Protein AF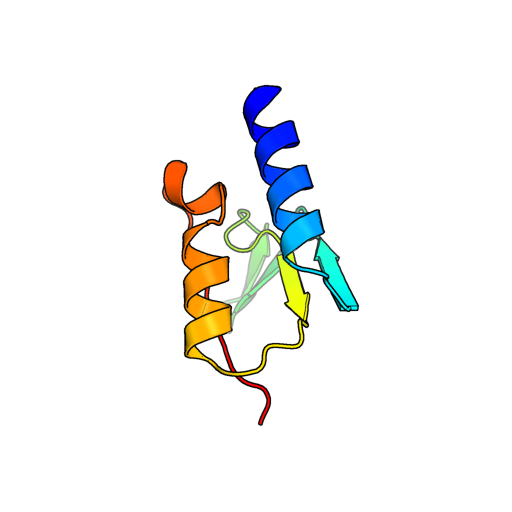-A0A1M3LXS1-F1 (afdb_monomer)

Solvent-accessible surface area (backbone atoms only — not comparable to full-atom values): 5096 Å² total; per-residue (Å²): 112,72,68,60,57,52,53,45,53,54,45,52,64,73,56,61,59,78,45,77,46,82,48,80,74,62,68,40,77,56,99,89,48,76,46,76,39,88,65,95,61,58,55,52,73,47,60,91,61,99,41,72,66,58,47,49,59,55,54,74,64,40,65,52,52,84,76,77,46,85,80,88,87,78,83,89,130

Radius of gyration: 14.32 Å; Cα contacts (8 Å, |Δi|>4): 68; chains: 1; bounding box: 26×40×28 Å

Structure (mmCIF, N/CA/C/O backbone):
data_AF-A0A1M3LXS1-F1
#
_entry.id   AF-A0A1M3LXS1-F1
#
loop_
_atom_site.group_PDB
_atom_site.id
_atom_site.type_symbol
_atom_site.label_atom_id
_atom_site.label_alt_id
_atom_site.label_comp_id
_atom_site.label_asym_id
_atom_site.label_entity_id
_atom_site.label_seq_id
_atom_site.pdbx_PDB_ins_code
_atom_site.Cartn_x
_atom_site.Cartn_y
_atom_site.Cartn_z
_atom_site.occupancy
_atom_site.B_iso_or_equiv
_atom_site.auth_seq_id
_atom_site.auth_comp_id
_atom_site.auth_asym_id
_atom_site.auth_atom_id
_atom_site.pdbx_PDB_model_num
ATOM 1 N N . MET A 1 1 ? 12.514 3.653 -14.943 1.00 53.56 1 MET A N 1
ATOM 2 C CA . MET A 1 1 ? 13.302 2.893 -15.940 1.00 53.56 1 MET A CA 1
ATOM 3 C C . MET A 1 1 ? 12.608 1.572 -16.243 1.00 53.56 1 MET A C 1
ATOM 5 O O . MET A 1 1 ? 11.729 1.178 -15.486 1.00 53.56 1 MET A O 1
ATOM 9 N N . GLU A 1 2 ? 12.940 0.934 -17.361 1.00 59.00 2 GLU A N 1
ATOM 10 C CA . GLU A 1 2 ? 12.287 -0.281 -17.869 1.00 59.00 2 GLU A CA 1
ATOM 11 C C . GLU A 1 2 ? 12.390 -1.482 -16.910 1.00 59.00 2 GLU A C 1
ATOM 13 O O . GLU A 1 2 ? 11.398 -2.183 -16.719 1.00 59.00 2 GLU A O 1
ATOM 18 N N . GLU A 1 3 ? 13.507 -1.610 -16.185 1.00 58.69 3 GLU A N 1
ATOM 19 C CA . GLU A 1 3 ? 13.697 -2.595 -15.104 1.00 58.69 3 GLU A CA 1
ATOM 20 C C . GLU A 1 3 ? 12.645 -2.495 -13.988 1.00 58.69 3 GLU A C 1
ATOM 22 O O . GLU A 1 3 ? 12.163 -3.517 -13.503 1.00 58.69 3 GLU A O 1
ATOM 27 N N . ASN A 1 4 ? 12.201 -1.282 -13.635 1.00 66.81 4 ASN A N 1
ATOM 28 C CA . ASN A 1 4 ? 11.189 -1.099 -12.589 1.00 66.81 4 ASN A CA 1
ATOM 29 C C . ASN A 1 4 ? 9.825 -1.674 -13.017 1.00 66.81 4 ASN A C 1
ATOM 31 O O . ASN A 1 4 ? 9.094 -2.240 -12.214 1.00 66.81 4 ASN A O 1
ATOM 35 N N . ARG A 1 5 ? 9.493 -1.597 -14.314 1.00 71.81 5 ARG A N 1
ATOM 36 C C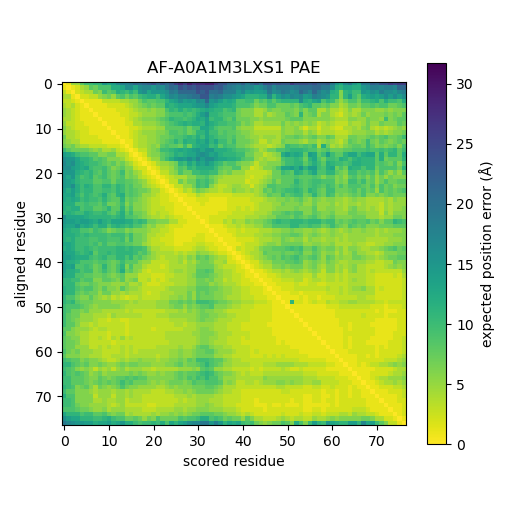A . ARG A 1 5 ? 8.228 -2.138 -14.840 1.00 71.81 5 ARG A CA 1
ATOM 37 C C . ARG A 1 5 ? 8.220 -3.664 -14.874 1.00 71.81 5 ARG A C 1
ATOM 39 O O . ARG A 1 5 ? 7.168 -4.258 -14.658 1.00 71.81 5 ARG A O 1
ATOM 46 N N . ALA A 1 6 ? 9.364 -4.291 -15.145 1.00 78.94 6 ALA A N 1
ATOM 47 C CA . ALA A 1 6 ? 9.485 -5.746 -15.142 1.00 78.94 6 ALA A CA 1
ATOM 48 C C . ALA A 1 6 ? 9.358 -6.317 -13.721 1.00 78.94 6 ALA A C 1
ATOM 50 O O . ALA A 1 6 ? 8.565 -7.233 -13.510 1.00 78.94 6 ALA A O 1
ATOM 51 N N . ALA A 1 7 ? 10.057 -5.721 -12.747 1.00 77.69 7 ALA A N 1
ATOM 52 C CA . ALA A 1 7 ? 9.944 -6.099 -11.337 1.00 77.69 7 ALA A CA 1
ATOM 53 C C . ALA A 1 7 ? 8.506 -5.942 -10.817 1.00 77.69 7 ALA A C 1
ATOM 55 O O . ALA A 1 7 ? 7.983 -6.831 -10.151 1.00 77.69 7 ALA A O 1
ATOM 56 N N . TRP A 1 8 ? 7.837 -4.850 -11.197 1.00 75.19 8 TRP A N 1
ATOM 57 C CA . TRP A 1 8 ? 6.450 -4.592 -10.814 1.00 75.19 8 TRP A CA 1
ATOM 58 C C . TRP A 1 8 ? 5.470 -5.627 -11.380 1.00 75.19 8 TRP A C 1
ATOM 60 O O . TRP A 1 8 ? 4.615 -6.133 -10.660 1.00 75.19 8 TRP A O 1
ATOM 70 N N . ARG A 1 9 ? 5.631 -6.019 -12.651 1.00 76.31 9 ARG A N 1
ATOM 71 C CA . ARG A 1 9 ? 4.811 -7.079 -13.264 1.00 76.31 9 ARG A CA 1
ATOM 72 C C . ARG A 1 9 ? 5.032 -8.443 -12.615 1.00 76.31 9 ARG A C 1
ATOM 74 O O . ARG A 1 9 ? 4.066 -9.168 -12.412 1.00 76.31 9 ARG A O 1
ATOM 81 N N . ALA A 1 10 ? 6.283 -8.790 -12.313 1.00 82.00 10 ALA A N 1
ATOM 82 C CA . ALA A 1 10 ? 6.609 -10.056 -11.663 1.00 82.00 10 ALA A CA 1
ATOM 83 C C . ALA A 1 10 ? 6.016 -10.130 -10.250 1.00 82.00 10 ALA A C 1
ATOM 85 O O . ALA A 1 10 ? 5.446 -11.153 -9.882 1.00 82.00 10 ALA A O 1
ATOM 86 N N . TRP A 1 11 ? 6.099 -9.032 -9.493 1.00 82.06 11 TRP A N 1
ATOM 87 C CA . TRP A 1 11 ? 5.501 -8.945 -8.165 1.00 82.06 11 TRP A CA 1
ATOM 88 C C . TRP A 1 11 ? 3.971 -9.050 -8.219 1.00 82.06 11 TRP A C 1
ATOM 90 O O . TRP A 1 11 ? 3.422 -9.900 -7.531 1.00 82.06 11 TRP A O 1
ATOM 100 N N . ASN A 1 12 ? 3.286 -8.316 -9.105 1.00 77.62 12 ASN A N 1
ATOM 101 C CA . ASN A 1 12 ? 1.825 -8.438 -9.256 1.00 77.62 12 ASN A CA 1
ATOM 102 C C . ASN A 1 12 ? 1.380 -9.853 -9.658 1.00 77.62 12 ASN A C 1
ATOM 104 O O . ASN A 1 12 ? 0.358 -10.336 -9.185 1.00 77.62 12 ASN A O 1
ATOM 108 N N . ALA A 1 13 ? 2.140 -10.534 -10.522 1.00 80.19 13 ALA A N 1
ATOM 109 C CA . ALA A 1 13 ? 1.832 -11.912 -10.899 1.00 80.19 13 ALA A CA 1
ATOM 110 C C . ALA A 1 13 ? 1.962 -12.880 -9.710 1.00 80.19 13 ALA A C 1
ATOM 112 O O . ALA A 1 13 ? 1.167 -13.808 -9.591 1.00 80.19 13 ALA A O 1
ATOM 113 N N . ALA A 1 14 ? 2.946 -12.658 -8.832 1.00 79.50 14 ALA A N 1
ATOM 114 C CA . ALA A 1 14 ? 3.128 -13.437 -7.609 1.00 79.50 14 ALA A CA 1
ATOM 115 C C . ALA A 1 14 ? 2.104 -13.087 -6.520 1.00 79.50 14 ALA A C 1
ATOM 117 O O . ALA A 1 14 ? 1.797 -13.935 -5.691 1.00 79.50 14 ALA A O 1
ATOM 118 N N . LEU A 1 15 ? 1.585 -11.857 -6.531 1.00 80.75 15 LEU A N 1
ATOM 119 C CA . LEU A 1 15 ? 0.563 -11.386 -5.602 1.00 80.75 15 LEU A CA 1
ATOM 120 C C . LEU A 1 15 ? -0.778 -12.112 -5.800 1.00 80.75 15 LEU A C 1
ATOM 122 O O . LEU A 1 15 ? -1.552 -12.184 -4.858 1.00 80.75 15 LEU A O 1
ATOM 126 N N . GLN A 1 16 ? -1.036 -12.640 -7.006 1.00 75.19 16 GLN A N 1
ATOM 127 C CA . GLN A 1 16 ? -2.291 -13.315 -7.374 1.00 75.19 16 GLN A CA 1
ATOM 128 C C . GLN A 1 16 ? -3.532 -12.492 -6.991 1.00 75.19 16 GLN A C 1
ATOM 130 O O . GLN A 1 16 ? -4.479 -12.999 -6.410 1.00 75.19 16 GLN A O 1
ATOM 135 N N . GLU A 1 17 ? -3.492 -11.200 -7.311 1.00 70.56 17 GLU A N 1
ATOM 136 C CA . GLU A 1 17 ? -4.511 -10.221 -6.936 1.00 70.56 17 GLU A CA 1
ATOM 137 C C . GLU A 1 17 ? -5.914 -10.594 -7.439 1.00 70.56 17 GLU A C 1
ATOM 139 O O . GLU A 1 17 ? -6.138 -10.682 -8.648 1.00 70.56 17 GLU A O 1
ATOM 144 N N . ASP A 1 18 ? -6.862 -10.750 -6.510 1.00 66.12 18 ASP A N 1
ATOM 145 C CA . ASP A 1 18 ? -8.275 -10.991 -6.829 1.00 66.12 18 ASP A CA 1
ATOM 146 C C . ASP A 1 18 ? -8.952 -9.710 -7.321 1.00 66.12 18 ASP A C 1
ATOM 148 O O . ASP A 1 18 ? -9.780 -9.724 -8.239 1.00 66.12 18 ASP A O 1
ATOM 152 N N . TYR A 1 19 ? -8.582 -8.574 -6.720 1.00 70.19 19 TYR A N 1
ATOM 153 C CA . TYR A 1 19 ? -9.065 -7.259 -7.117 1.00 70.19 19 TYR A CA 1
ATOM 154 C C . TYR A 1 19 ? -8.048 -6.153 -6.819 1.00 70.19 19 TYR A C 1
ATOM 156 O O . TYR A 1 19 ? -7.687 -5.919 -5.664 1.00 70.19 19 TYR A O 1
ATOM 164 N N . GLY A 1 20 ? -7.638 -5.440 -7.870 1.00 75.69 20 GLY A N 1
ATOM 165 C CA . GLY A 1 20 ? -6.692 -4.330 -7.797 1.00 75.69 20 GLY A CA 1
ATOM 166 C C . GLY A 1 20 ? -7.292 -2.991 -8.189 1.00 75.69 20 GLY A C 1
ATOM 167 O O . GLY A 1 20 ? -7.966 -2.858 -9.211 1.00 75.69 20 GLY A O 1
ATOM 168 N N . ILE A 1 21 ? -6.997 -1.964 -7.395 1.00 78.75 21 ILE A N 1
ATOM 169 C CA . ILE A 1 21 ? -7.297 -0.567 -7.706 1.00 78.75 21 ILE A CA 1
ATOM 170 C C . ILE A 1 21 ? -5.984 0.132 -8.031 1.00 78.75 21 ILE A C 1
ATOM 172 O O . ILE A 1 21 ? -5.112 0.261 -7.176 1.00 78.75 21 ILE A O 1
ATOM 176 N N . HIS A 1 22 ? -5.858 0.654 -9.248 1.00 79.25 22 HIS A N 1
ATOM 177 C CA . HIS A 1 22 ? -4.750 1.531 -9.622 1.00 79.25 22 HIS A CA 1
ATOM 178 C C . HIS A 1 22 ? -5.172 2.995 -9.478 1.00 79.25 22 HIS A C 1
ATOM 180 O O . HIS A 1 22 ? -6.164 3.419 -10.070 1.00 79.25 22 HIS A O 1
ATOM 186 N N . ALA A 1 23 ? -4.406 3.777 -8.717 1.00 80.12 23 ALA A N 1
ATOM 187 C CA . ALA A 1 23 ? -4.681 5.191 -8.488 1.00 80.12 23 ALA A CA 1
ATOM 188 C C . ALA A 1 23 ? -3.676 6.080 -9.236 1.00 80.12 23 ALA A C 1
ATOM 190 O O . ALA A 1 23 ? -2.458 5.910 -9.134 1.00 80.12 23 ALA A O 1
ATOM 191 N N . ALA A 1 24 ? -4.188 7.065 -9.977 1.00 79.81 24 ALA A N 1
ATOM 192 C CA . ALA A 1 24 ? -3.387 8.098 -10.628 1.00 79.81 24 ALA A CA 1
ATOM 193 C C . ALA A 1 24 ? -4.120 9.447 -10.590 1.00 79.81 24 ALA A C 1
ATOM 195 O O . ALA A 1 24 ? -5.209 9.585 -11.144 1.00 79.81 24 ALA A O 1
ATOM 196 N N . GLY A 1 25 ? -3.501 10.451 -9.961 1.00 83.50 25 GLY A N 1
ATOM 197 C CA . GLY A 1 25 ? -4.128 11.757 -9.737 1.00 83.50 25 GLY A CA 1
ATOM 198 C C . GLY A 1 25 ? -5.296 11.691 -8.745 1.00 83.50 25 GLY A C 1
ATOM 199 O O . GLY A 1 25 ? -5.416 10.735 -7.985 1.00 83.50 25 GLY A O 1
ATOM 200 N N . GLY A 1 26 ? -6.143 12.722 -8.739 1.00 89.56 26 GLY A N 1
ATOM 201 C CA . GLY A 1 26 ? -7.326 12.802 -7.876 1.00 89.56 26 GLY A CA 1
ATOM 202 C C . GLY A 1 26 ? -7.327 14.027 -6.965 1.00 89.56 26 GLY A C 1
ATOM 203 O O . GLY A 1 26 ? -6.614 15.003 -7.213 1.00 89.56 26 GLY A O 1
ATOM 204 N N . LYS A 1 27 ? -8.151 13.974 -5.916 1.00 93.75 27 LYS A N 1
ATOM 205 C CA . LYS A 1 27 ? -8.254 15.015 -4.890 1.00 93.75 27 LYS A CA 1
ATOM 206 C C . LYS A 1 27 ? -8.020 14.418 -3.507 1.00 93.75 27 LYS A C 1
ATOM 208 O O . LYS A 1 27 ? -8.511 13.329 -3.226 1.00 93.75 27 LYS A O 1
ATOM 213 N N . LEU A 1 28 ? -7.313 15.148 -2.652 1.00 92.62 28 LEU A N 1
ATOM 214 C CA . LEU A 1 28 ? -7.277 14.897 -1.216 1.00 92.62 28 LEU A CA 1
ATOM 215 C C . LEU A 1 28 ? -8.416 15.687 -0.568 1.00 92.62 28 LEU A C 1
ATOM 217 O O . LEU A 1 28 ? -8.540 16.888 -0.803 1.00 92.62 28 LEU A O 1
ATOM 221 N N . VAL A 1 29 ? -9.245 15.016 0.229 1.00 94.81 29 VAL A N 1
ATOM 222 C CA . VAL A 1 29 ? -10.338 15.633 0.991 1.00 94.81 29 VAL A CA 1
ATOM 223 C C . VAL A 1 29 ? -10.027 15.486 2.474 1.00 94.81 29 VAL A C 1
ATOM 225 O O . VAL A 1 29 ? -9.825 14.373 2.955 1.00 94.81 29 VAL A O 1
ATOM 228 N N . THR A 1 30 ? -9.999 16.600 3.199 1.00 94.25 30 THR A N 1
ATOM 229 C CA . THR A 1 30 ? -9.832 16.647 4.656 1.00 94.25 30 THR A CA 1
ATOM 230 C C . THR A 1 30 ? -10.936 17.497 5.282 1.00 94.25 30 THR A C 1
ATOM 232 O O . THR A 1 30 ? -11.752 18.096 4.578 1.00 94.25 30 THR A O 1
ATOM 235 N N . ALA A 1 31 ? -10.962 17.581 6.616 1.00 96.31 31 ALA A N 1
ATOM 236 C CA . ALA A 1 31 ? -11.844 18.517 7.313 1.00 96.31 31 ALA A CA 1
ATOM 237 C C . ALA A 1 31 ? -11.555 19.989 6.948 1.00 96.31 31 ALA A C 1
ATOM 239 O O . ALA A 1 31 ? -12.461 20.817 6.998 1.00 96.31 31 ALA A O 1
ATOM 240 N N . ASP A 1 32 ? -10.318 20.295 6.544 1.00 96.38 32 ASP A N 1
ATOM 241 C CA . ASP A 1 32 ? -9.852 21.653 6.250 1.00 96.38 32 ASP A CA 1
ATOM 242 C C . ASP A 1 32 ? -10.052 22.058 4.778 1.00 96.38 32 ASP A C 1
ATOM 244 O O . ASP A 1 32 ? -9.935 23.237 4.441 1.00 96.38 32 ASP A O 1
ATOM 248 N N . GLY A 1 33 ? -10.367 21.108 3.886 1.00 96.56 33 GLY A N 1
ATOM 249 C CA . GLY A 1 33 ? -10.701 21.408 2.495 1.00 96.56 33 GLY A CA 1
ATOM 250 C C . GLY A 1 33 ? -10.383 20.303 1.490 1.00 96.56 33 GLY A C 1
ATOM 251 O O . GLY A 1 33 ? -10.207 19.135 1.831 1.00 96.56 33 GLY A O 1
ATOM 252 N N . VAL A 1 34 ? -10.334 20.702 0.215 1.00 97.56 34 VAL A N 1
ATOM 253 C CA . VAL A 1 34 ? -10.064 19.822 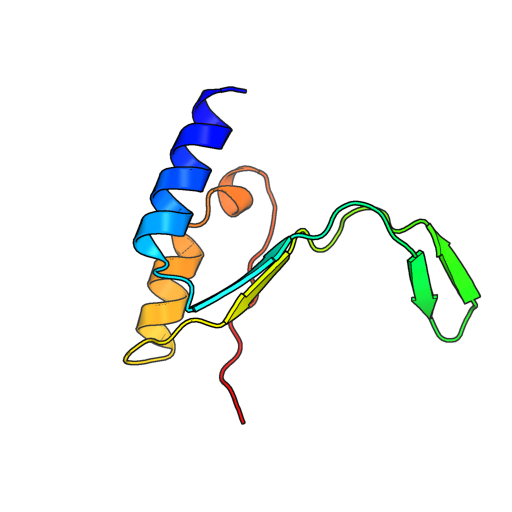-0.929 1.00 97.56 34 VAL A CA 1
ATOM 254 C C . VAL A 1 34 ? -8.858 20.344 -1.707 1.00 97.56 34 VAL A C 1
ATOM 256 O O . VAL A 1 34 ? -8.849 21.502 -2.123 1.00 97.56 34 VAL A O 1
ATOM 259 N N . SER A 1 35 ? -7.860 19.495 -1.942 1.00 95.94 35 SER A N 1
ATOM 260 C CA . SER A 1 35 ? -6.642 19.822 -2.696 1.00 95.94 35 SER A CA 1
ATOM 261 C C . SER A 1 35 ? -6.322 18.762 -3.753 1.00 95.94 35 SER A C 1
ATOM 263 O O . SER A 1 35 ? -6.978 17.722 -3.828 1.00 95.94 35 SER A O 1
ATOM 265 N N . ASP A 1 36 ? -5.350 19.039 -4.624 1.00 95.38 36 ASP A N 1
ATOM 266 C CA . ASP A 1 36 ? -4.863 18.044 -5.579 1.00 95.38 36 ASP A CA 1
ATOM 267 C C . ASP A 1 36 ? -4.123 16.922 -4.865 1.00 95.38 36 ASP A C 1
ATOM 269 O O . ASP A 1 36 ? -3.308 17.149 -3.972 1.00 95.38 36 ASP A O 1
ATOM 273 N N . TYR A 1 37 ? -4.406 15.698 -5.292 1.00 90.31 37 TYR A N 1
ATOM 274 C CA . TYR A 1 37 ? -3.734 14.538 -4.756 1.00 90.31 37 TYR A CA 1
ATOM 275 C C . TYR A 1 37 ? -2.281 14.453 -5.229 1.00 90.31 37 TYR A C 1
ATOM 277 O O . TYR A 1 37 ? -2.008 14.455 -6.431 1.00 90.31 37 TYR A O 1
ATOM 285 N N . THR A 1 38 ? -1.349 14.322 -4.287 1.00 88.62 38 THR A N 1
ATOM 286 C CA . THR A 1 38 ? 0.099 14.363 -4.550 1.00 88.62 38 THR A CA 1
ATOM 287 C C . THR A 1 38 ? 0.729 12.996 -4.814 1.00 88.62 38 THR A C 1
ATOM 289 O O . THR A 1 38 ? 1.902 12.926 -5.180 1.00 88.62 38 THR A O 1
ATOM 292 N N . GLY A 1 39 ? -0.052 11.912 -4.741 1.00 83.50 39 GLY A N 1
ATOM 293 C CA . GLY A 1 39 ? 0.392 10.575 -5.144 1.00 83.50 39 GLY A CA 1
ATOM 294 C C . GLY A 1 39 ? 0.919 9.689 -4.016 1.00 83.50 39 GLY A C 1
ATOM 295 O O . GLY A 1 39 ? 1.753 8.824 -4.295 1.00 83.50 39 GLY A O 1
ATOM 296 N N . AS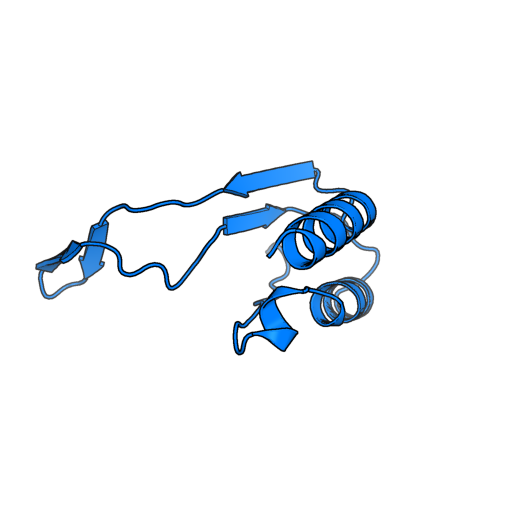P A 1 40 ? 0.438 9.895 -2.790 1.00 82.19 40 ASP A N 1
ATOM 297 C CA . ASP A 1 40 ? 0.877 9.189 -1.572 1.00 82.19 40 ASP A CA 1
ATOM 298 C C . ASP A 1 40 ? 0.504 7.686 -1.558 1.00 82.19 40 ASP A C 1
ATOM 300 O O . ASP A 1 40 ? 1.174 6.862 -0.952 1.00 82.19 40 ASP A O 1
ATOM 304 N N . VAL A 1 41 ? -0.539 7.311 -2.291 1.00 84.94 41 VAL A N 1
ATOM 305 C CA . VAL A 1 41 ? -1.145 5.985 -2.473 1.00 84.94 41 VAL A CA 1
ATOM 306 C C . VAL A 1 41 ? -1.259 5.773 -3.977 1.00 84.94 41 VAL A C 1
ATOM 308 O O . VAL A 1 41 ? -1.824 6.578 -4.722 1.00 84.94 41 VAL A O 1
ATOM 311 N N . ARG A 1 42 ? -0.671 4.677 -4.447 1.00 83.69 42 ARG A N 1
ATOM 312 C CA . ARG A 1 42 ? -0.631 4.324 -5.875 1.00 83.69 42 ARG A CA 1
ATOM 313 C C . ARG A 1 42 ? -1.636 3.245 -6.250 1.00 83.69 42 ARG A C 1
ATOM 315 O O . ARG A 1 42 ? -1.871 3.009 -7.433 1.00 83.69 42 ARG A O 1
ATOM 322 N N . GLY A 1 43 ? -2.248 2.629 -5.252 1.00 86.50 43 GLY A N 1
ATOM 323 C CA . GLY A 1 43 ? -3.252 1.605 -5.42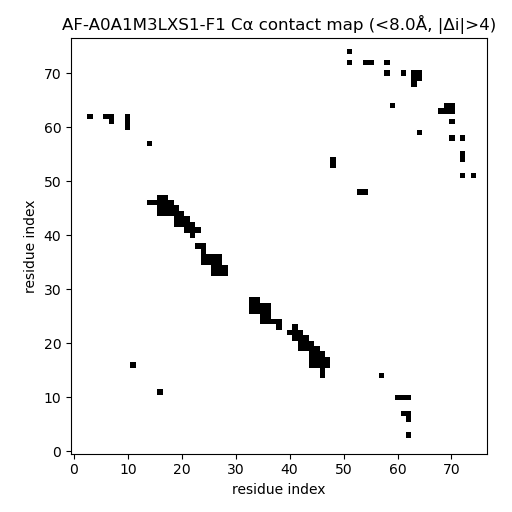9 1.00 86.50 43 GLY A CA 1
ATOM 324 C C . GLY A 1 43 ? -3.483 0.824 -4.150 1.00 86.50 43 GLY A C 1
ATOM 325 O O . GLY A 1 43 ? -2.827 1.072 -3.139 1.00 86.50 43 GLY A O 1
ATOM 326 N N . ALA A 1 44 ? -4.417 -0.109 -4.234 1.00 88.19 44 ALA A N 1
ATOM 327 C CA . ALA A 1 44 ? -4.710 -1.085 -3.202 1.00 88.19 44 ALA A CA 1
ATOM 328 C C . ALA A 1 44 ? -5.074 -2.411 -3.870 1.00 88.19 44 ALA A C 1
ATOM 330 O O . ALA A 1 44 ? -5.617 -2.414 -4.977 1.00 88.19 44 ALA A O 1
ATOM 331 N N . SER A 1 45 ? -4.793 -3.498 -3.168 1.00 87.31 45 SER A N 1
ATOM 332 C CA . SER A 1 45 ? -4.979 -4.870 -3.626 1.00 87.31 45 SER A CA 1
ATOM 333 C C . SER A 1 45 ? -5.7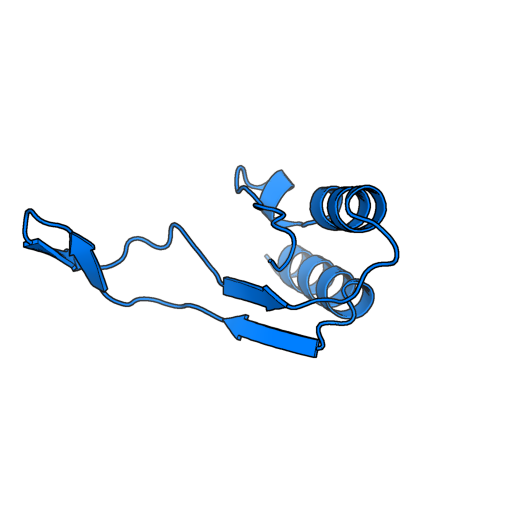46 -5.632 -2.556 1.00 87.31 45 SER A C 1
ATOM 335 O O . SER A 1 45 ? -5.387 -5.533 -1.383 1.00 87.31 45 SER A O 1
ATOM 337 N N . MET A 1 46 ? -6.776 -6.381 -2.946 1.00 88.94 46 MET A N 1
ATOM 338 C CA . MET A 1 46 ? -7.387 -7.403 -2.097 1.00 88.94 46 MET A CA 1
ATOM 339 C C . MET A 1 46 ? -6.903 -8.769 -2.573 1.00 88.94 46 MET A C 1
ATOM 341 O O . MET A 1 46 ? -7.006 -9.081 -3.761 1.00 88.94 46 MET A O 1
ATOM 345 N N . VAL A 1 47 ? -6.311 -9.522 -1.654 1.00 89.00 47 VAL A N 1
ATOM 346 C CA . VAL A 1 47 ? -5.520 -10.725 -1.928 1.00 89.00 47 VAL A CA 1
ATOM 347 C C . VAL A 1 47 ? -5.733 -11.731 -0.805 1.00 89.00 47 VAL A C 1
ATOM 349 O O . VAL A 1 47 ? -5.694 -11.359 0.370 1.00 89.00 47 VAL A O 1
ATOM 352 N N . GLU A 1 48 ? -5.937 -12.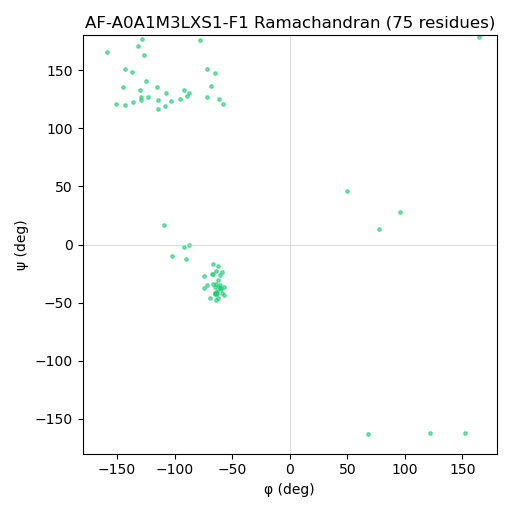996 -1.158 1.00 90.81 48 GLU A N 1
ATOM 353 C CA . GLU A 1 48 ? -6.058 -14.083 -0.188 1.00 90.81 48 GLU A CA 1
ATOM 354 C C . GLU A 1 48 ? -4.678 -14.662 0.167 1.00 90.81 48 GLU A C 1
ATOM 356 O O . GLU A 1 48 ? -3.865 -14.987 -0.699 1.00 90.81 48 GLU A O 1
ATOM 361 N N . PHE A 1 49 ? -4.412 -14.795 1.467 1.00 92.00 49 PHE A N 1
ATOM 362 C CA . PHE A 1 49 ? -3.223 -15.450 2.008 1.00 92.00 49 PHE A CA 1
ATOM 363 C C . PHE A 1 49 ? -3.611 -16.342 3.185 1.00 92.00 49 PHE A C 1
ATOM 365 O O . PHE A 1 49 ? -4.499 -16.002 3.964 1.00 92.00 49 PHE A O 1
ATOM 372 N N . ASP A 1 50 ? -2.867 -17.434 3.372 1.00 92.81 50 ASP A N 1
ATOM 373 C CA . ASP A 1 50 ? -3.089 -18.381 4.472 1.00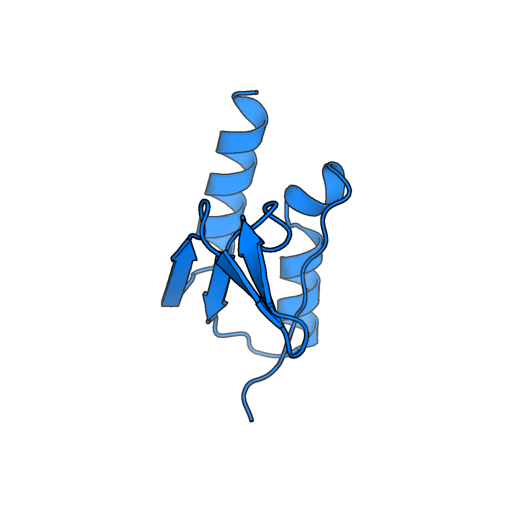 92.81 50 ASP A CA 1
ATOM 374 C C . ASP A 1 50 ? -2.869 -17.758 5.867 1.00 92.81 50 ASP A C 1
ATOM 376 O O . ASP A 1 50 ? -3.371 -18.271 6.869 1.00 92.81 50 ASP A O 1
ATOM 380 N N . SER A 1 51 ? -2.093 -16.668 5.959 1.00 95.06 51 SER A N 1
ATOM 381 C CA . SER A 1 51 ? -1.886 -15.909 7.197 1.00 95.06 51 SER A CA 1
ATOM 382 C C . SER A 1 51 ? -1.407 -14.475 6.941 1.00 95.06 51 SER A C 1
ATOM 384 O O . SER A 1 51 ? -0.926 -14.136 5.854 1.00 95.06 51 SER A O 1
ATOM 386 N N . LEU A 1 52 ? -1.476 -13.630 7.978 1.00 95.25 52 LEU A N 1
ATOM 387 C CA . LEU A 1 52 ? -0.951 -12.263 7.934 1.00 95.25 52 LEU A CA 1
ATOM 388 C C . LEU A 1 52 ? 0.567 -12.242 7.684 1.00 95.25 52 LEU A C 1
ATOM 390 O O . LEU A 1 52 ? 1.065 -11.390 6.954 1.00 95.25 52 LEU A O 1
ATOM 394 N N . GLU A 1 53 ? 1.313 -13.193 8.246 1.00 96.44 53 GLU A N 1
ATOM 395 C CA . GLU A 1 53 ? 2.759 -13.320 8.051 1.00 96.44 53 GLU A CA 1
ATOM 396 C C . GLU A 1 53 ? 3.116 -13.614 6.591 1.00 96.44 53 GLU A C 1
ATOM 398 O O . GLU A 1 53 ? 4.067 -13.028 6.072 1.00 96.44 53 GLU A O 1
ATOM 403 N N . ALA A 1 54 ? 2.342 -14.467 5.910 1.00 94.88 54 ALA A N 1
ATOM 404 C CA . ALA A 1 54 ? 2.537 -14.752 4.489 1.00 94.88 54 ALA A CA 1
ATOM 405 C C . ALA A 1 54 ? 2.296 -13.499 3.626 1.00 94.88 54 ALA A C 1
ATOM 407 O O . ALA A 1 54 ? 3.091 -13.192 2.731 1.00 94.88 54 ALA A O 1
ATOM 408 N N . ALA A 1 55 ? 1.256 -12.723 3.950 1.00 94.69 55 ALA A N 1
ATOM 409 C CA . ALA A 1 55 ? 0.981 -11.447 3.293 1.00 94.69 55 ALA A CA 1
ATOM 410 C C . ALA A 1 55 ? 2.111 -10.423 3.525 1.00 94.69 55 ALA A C 1
ATOM 412 O O . ALA A 1 55 ? 2.546 -9.750 2.588 1.00 94.69 55 ALA A O 1
ATOM 413 N N . ILE A 1 56 ? 2.647 -10.341 4.750 1.00 95.62 56 ILE A N 1
ATOM 414 C CA . ILE A 1 56 ? 3.794 -9.480 5.078 1.00 95.62 56 ILE A CA 1
ATOM 415 C C . ILE A 1 56 ? 5.032 -9.906 4.285 1.00 95.62 56 ILE A C 1
ATOM 417 O O . ILE A 1 56 ? 5.695 -9.050 3.697 1.00 95.62 56 ILE A O 1
ATOM 421 N N . GLU A 1 57 ? 5.341 -11.206 4.217 1.00 95.56 57 GLU A N 1
ATOM 422 C CA . GLU A 1 57 ? 6.483 -11.701 3.443 1.00 95.56 57 GLU A CA 1
ATOM 423 C C . GLU A 1 57 ? 6.377 -11.268 1.974 1.00 95.56 57 GLU A C 1
ATOM 425 O O . GLU A 1 57 ? 7.353 -10.780 1.397 1.00 95.56 57 GLU A O 1
ATOM 430 N N . MET A 1 58 ? 5.188 -11.371 1.376 1.00 93.69 58 MET A N 1
ATOM 431 C CA . MET A 1 58 ? 4.956 -10.895 0.014 1.00 93.69 58 MET A CA 1
ATOM 432 C C . MET A 1 58 ? 5.097 -9.371 -0.107 1.00 93.69 58 MET A C 1
ATOM 434 O O . MET A 1 58 ? 5.732 -8.879 -1.046 1.00 93.69 58 MET A O 1
ATOM 438 N N . ALA A 1 59 ? 4.565 -8.611 0.852 1.00 93.44 59 ALA A N 1
ATOM 439 C CA . ALA A 1 59 ? 4.666 -7.154 0.872 1.00 93.44 59 ALA A CA 1
ATOM 440 C C . ALA A 1 59 ? 6.126 -6.673 0.933 1.00 93.44 59 ALA A C 1
ATOM 442 O O . ALA A 1 59 ? 6.478 -5.722 0.232 1.00 93.44 59 ALA A O 1
ATOM 443 N N . THR A 1 60 ? 7.009 -7.366 1.669 1.00 94.50 60 THR A N 1
ATOM 444 C CA . THR A 1 60 ? 8.448 -7.026 1.726 1.00 94.50 60 THR A CA 1
ATOM 445 C C . THR A 1 60 ? 9.169 -7.145 0.380 1.00 94.50 60 THR A C 1
ATOM 447 O O . THR A 1 60 ? 10.231 -6.554 0.188 1.00 94.50 60 THR A O 1
ATOM 450 N N . LYS A 1 61 ? 8.587 -7.878 -0.576 1.00 93.00 61 LYS A N 1
ATOM 451 C CA . LYS A 1 61 ? 9.113 -8.047 -1.938 1.00 93.00 61 LYS A CA 1
ATOM 452 C C . LYS A 1 61 ? 8.628 -6.949 -2.892 1.00 93.00 61 LYS A C 1
ATOM 454 O O . LYS A 1 61 ? 9.008 -6.959 -4.062 1.00 93.00 61 LYS A O 1
ATOM 459 N N . SER A 1 62 ? 7.809 -6.006 -2.417 1.00 90.25 62 SER A N 1
ATOM 460 C CA . SER A 1 62 ? 7.293 -4.907 -3.231 1.00 90.25 62 SER A CA 1
ATOM 461 C C . SER A 1 62 ? 8.431 -4.032 -3.772 1.00 90.25 62 SER A C 1
ATOM 463 O O . SER A 1 62 ? 9.206 -3.469 -2.989 1.00 90.25 62 SER A O 1
ATOM 465 N N . PRO A 1 63 ? 8.508 -3.819 -5.100 1.00 86.44 63 PRO A N 1
ATOM 466 C CA . PRO A 1 63 ? 9.506 -2.934 -5.694 1.00 86.44 63 PRO A CA 1
ATOM 467 C C . PRO A 1 63 ? 9.435 -1.489 -5.179 1.00 86.44 63 PRO A C 1
ATOM 469 O O . PRO A 1 63 ? 10.444 -0.790 -5.216 1.00 86.44 63 PRO A O 1
ATOM 472 N N . ASN A 1 64 ? 8.281 -1.036 -4.666 1.00 82.94 64 ASN A N 1
ATOM 473 C CA . ASN A 1 64 ? 8.129 0.320 -4.121 1.00 82.94 64 ASN A CA 1
ATOM 474 C C . ASN A 1 64 ? 9.039 0.584 -2.916 1.00 82.94 64 ASN A C 1
ATOM 476 O O . ASN A 1 64 ? 9.479 1.721 -2.731 1.00 82.94 64 ASN A O 1
ATOM 480 N N . LEU A 1 65 ? 9.356 -0.447 -2.128 1.00 90.00 65 LEU A N 1
ATOM 481 C CA . LEU A 1 65 ? 10.196 -0.307 -0.938 1.00 90.00 65 LEU A CA 1
ATOM 482 C C . LEU A 1 65 ? 11.619 0.140 -1.308 1.00 90.00 65 LEU A C 1
ATOM 484 O O . LEU A 1 65 ? 12.213 0.962 -0.613 1.00 90.00 65 LEU A O 1
ATOM 488 N N . ALA A 1 66 ? 12.139 -0.304 -2.459 1.00 86.88 66 ALA A N 1
ATOM 489 C CA . ALA A 1 66 ? 13.456 0.098 -2.960 1.00 86.88 66 ALA A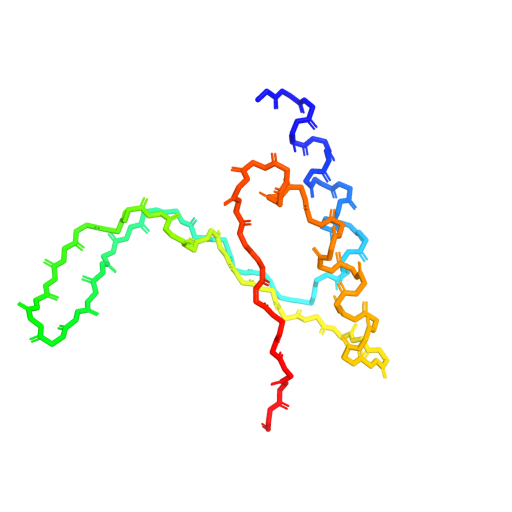 CA 1
ATOM 490 C C . ALA A 1 66 ? 13.545 1.589 -3.343 1.00 86.88 66 ALA A C 1
ATOM 492 O O . ALA A 1 66 ? 14.644 2.129 -3.464 1.00 86.88 66 ALA A O 1
ATOM 493 N N . PHE A 1 67 ? 12.406 2.266 -3.517 1.00 84.06 67 PHE A N 1
ATOM 494 C CA . PHE A 1 67 ? 12.328 3.682 -3.884 1.00 84.06 67 PHE A CA 1
ATOM 495 C C . PHE A 1 67 ? 11.822 4.568 -2.735 1.00 84.06 67 PHE A C 1
ATOM 497 O O . PHE A 1 67 ? 11.411 5.702 -2.974 1.00 84.06 67 PHE A O 1
ATOM 504 N N . GLY A 1 68 ? 11.853 4.061 -1.497 1.00 85.81 68 GLY A N 1
ATOM 505 C CA . GLY A 1 68 ? 11.414 4.793 -0.306 1.00 85.81 68 GLY A CA 1
ATOM 506 C C . GLY A 1 68 ? 9.895 4.856 -0.127 1.00 85.81 68 GLY A C 1
ATOM 507 O O . GLY A 1 68 ? 9.417 5.661 0.666 1.00 85.81 68 GLY A O 1
ATOM 508 N N . GLY A 1 69 ? 9.139 4.039 -0.867 1.00 88.00 69 GLY A N 1
ATOM 509 C CA . GLY A 1 69 ? 7.705 3.863 -0.651 1.00 88.00 69 GLY A CA 1
ATOM 510 C C . GLY A 1 69 ? 7.398 2.949 0.538 1.00 88.00 69 GLY A C 1
ATOM 511 O O . GLY A 1 69 ? 8.294 2.350 1.132 1.00 88.00 69 GLY A O 1
ATOM 512 N N . SER A 1 70 ? 6.113 2.810 0.847 1.00 92.00 70 SER A N 1
ATOM 513 C CA . SER A 1 70 ? 5.586 1.922 1.887 1.00 92.00 70 SER A CA 1
ATOM 514 C C . SER A 1 70 ? 4.500 0.996 1.331 1.00 92.00 70 SER A C 1
ATOM 516 O O . SER A 1 70 ? 3.964 1.224 0.242 1.00 92.00 70 SER A O 1
ATOM 518 N N . VAL A 1 71 ? 4.201 -0.069 2.078 1.00 93.00 71 VAL A N 1
ATOM 519 C CA . VAL A 1 71 ? 3.066 -0.972 1.851 1.00 93.00 71 VAL A CA 1
ATOM 520 C C . VAL A 1 71 ? 2.423 -1.242 3.206 1.00 93.00 71 VAL A C 1
ATOM 522 O O . VAL A 1 71 ? 3.101 -1.733 4.107 1.00 93.00 71 VAL A O 1
ATOM 525 N N . ASP A 1 72 ? 1.136 -0.936 3.331 1.00 94.06 72 ASP A N 1
ATOM 526 C CA . ASP A 1 72 ? 0.342 -1.297 4.504 1.00 94.06 72 ASP A CA 1
ATOM 527 C C . ASP A 1 72 ? -0.333 -2.653 4.259 1.00 94.06 72 ASP A C 1
ATOM 529 O O . ASP A 1 72 ? -0.914 -2.878 3.197 1.00 94.06 72 ASP A O 1
ATOM 533 N N . VAL A 1 73 ? -0.250 -3.560 5.236 1.00 94.88 73 VAL A N 1
ATOM 534 C CA . VAL A 1 73 ? -0.890 -4.886 5.195 1.00 94.88 73 VAL A CA 1
ATOM 535 C C . VAL A 1 73 ? -1.952 -4.929 6.284 1.00 94.88 73 VAL A C 1
ATOM 537 O O . VAL A 1 73 ? -1.631 -4.809 7.467 1.00 94.88 73 VAL A O 1
ATOM 540 N N . LEU A 1 74 ? -3.214 -5.073 5.883 1.00 94.38 74 LEU A N 1
ATOM 541 C CA . LEU A 1 74 ? -4.373 -4.992 6.768 1.00 94.38 74 LEU A CA 1
ATOM 542 C C . LEU A 1 74 ? -5.262 -6.227 6.552 1.00 94.38 74 LEU A C 1
ATOM 544 O O . LEU A 1 74 ? -5.619 -6.491 5.404 1.00 94.38 74 LEU A O 1
ATOM 548 N N . PRO A 1 75 ? -5.618 -6.983 7.605 1.00 92.00 75 PRO A N 1
ATOM 549 C CA . PRO A 1 75 ? -6.587 -8.065 7.482 1.00 92.00 75 PRO A CA 1
ATOM 550 C C . PRO A 1 75 ? -8.009 -7.515 7.285 1.00 92.00 75 PRO A C 1
ATOM 552 O O . PRO A 1 75 ? -8.338 -6.432 7.778 1.00 92.00 75 PRO A O 1
ATOM 555 N N . GLU A 1 76 ? -8.852 -8.279 6.590 1.00 86.12 76 GLU A N 1
ATOM 556 C CA . GLU A 1 76 ? -10.302 -8.056 6.576 1.00 86.12 76 GLU A CA 1
ATOM 557 C C . GLU A 1 76 ? -10.886 -8.286 7.986 1.00 86.12 76 GLU A C 1
ATOM 559 O O . GLU A 1 76 ? -10.369 -9.106 8.751 1.00 86.12 76 GLU A O 1
ATOM 564 N N . PHE A 1 77 ? -11.940 -7.542 8.338 1.00 76.56 77 PHE A N 1
ATOM 565 C CA . PHE A 1 77 ? -12.657 -7.640 9.617 1.00 76.56 77 PHE A CA 1
ATOM 566 C C . PHE A 1 77 ? -14.093 -8.118 9.423 1.00 76.56 77 PHE A C 1
ATOM 568 O O . PHE A 1 77 ? -14.744 -7.634 8.470 1.00 76.56 77 PHE A O 1
#

Nearest PDB structures (foldseek):
  4lbp-assembly1_A  TM=6.435E-01  e=2.537E-01  Burkholderia cepacia
  3g33-assembly1_C  TM=2.541E-01  e=6.524E+00  Homo sapiens
  2w9f-assembly1_B  TM=2.514E-01  e=7.448E+00  Homo sapiens

Secondary structure (DSSP, 8-state):
-HHHHHHHHHHHHHHT-SEEEE--S-EEEETTEEEE--SS--EEEE---SSHHHHHHHHHT-GGGGGT---------

pLDDT: mean 85.59, std 9.75, range [53.56, 97.56]

Foldseek 3Di:
DVVLVVLQVVLVVVQVFPDKDADDKDWDQDPVGIDIDPCLDGIDTDGDDPDLVRVVVSQVSHSVVVVVHHDDRDDDD

Sequence (77 aa):
MEENRAAWRAWNAALQEDYGIHAAGGKLVTADGVSDYTGDVRGASMVEFDSLEAAIEMATKSPNLAFGGSVDVLPEF

Mean predicted aligned error: 5.94 Å